Protein AF-R6LUF4-F1 (afdb_monomer_lite)

Secondary structure (DSSP, 8-state):
-TTHHHH-HHHHHHHHTS--TT-SS-HHHHHHHHHHHHTTSSSSPPPPP---

pLDDT: mean 89.86, std 8.84, range [56.53, 98.12]

Sequence (52 aa):
MANELLDSPEAYAKMAKAVNPYGDGHACARITQAIEWYFGRTAERPADFCTE

Radius of gyration: 18.48 Å; chains: 1; bounding box: 27×15×51 Å

Foldseek 3Di:
DVCCCVVDPPVVVVVVPDDDQPDDPCPVVLVVQQVCVVVVVDVDRDDDDGDD

Structure (mmCIF, N/CA/C/O backbone):
data_AF-R6LUF4-F1
#
_entry.id   AF-R6LUF4-F1
#
loop_
_atom_site.group_PDB
_atom_site.id
_atom_site.type_symbol
_atom_site.label_atom_id
_atom_site.label_alt_id
_atom_site.label_comp_id
_atom_site.label_asym_id
_atom_site.label_entity_id
_atom_site.label_seq_id
_atom_site.pdbx_PDB_ins_code
_atom_site.Cartn_x
_atom_site.Cartn_y
_atom_site.Cartn_z
_atom_site.occupancy
_atom_site.B_iso_or_equiv
_atom_site.auth_seq_id
_atom_site.auth_comp_id
_atom_site.auth_asym_id
_atom_site.auth_atom_id
_atom_site.pdbx_PDB_model_num
ATOM 1 N N . MET A 1 1 ? 13.617 8.705 -28.342 1.00 56.53 1 MET A N 1
ATOM 2 C CA . MET A 1 1 ? 13.625 8.174 -26.961 1.00 56.53 1 MET A CA 1
ATOM 3 C C . MET A 1 1 ? 12.383 7.351 -26.611 1.00 56.53 1 MET A C 1
ATOM 5 O O . MET A 1 1 ? 12.518 6.471 -25.784 1.00 56.53 1 MET A O 1
ATOM 9 N N . ALA A 1 2 ? 11.210 7.537 -27.237 1.00 63.62 2 ALA A N 1
ATOM 10 C CA . ALA A 1 2 ? 10.013 6.745 -26.898 1.00 63.62 2 ALA A CA 1
ATOM 11 C C . ALA A 1 2 ? 9.987 5.292 -27.437 1.00 63.62 2 ALA A C 1
ATOM 13 O O . ALA A 1 2 ? 9.222 4.479 -26.929 1.00 63.62 2 ALA A O 1
ATOM 14 N N . ASN A 1 3 ? 10.806 4.944 -28.436 1.00 78.06 3 ASN A N 1
ATOM 15 C CA . ASN A 1 3 ? 10.702 3.637 -29.103 1.00 78.06 3 ASN A CA 1
ATOM 16 C C . ASN A 1 3 ? 11.432 2.491 -28.385 1.00 78.06 3 ASN A C 1
ATOM 18 O O . ASN A 1 3 ? 11.195 1.335 -28.705 1.00 78.06 3 ASN A O 1
ATOM 22 N N . GLU A 1 4 ? 12.291 2.775 -27.403 1.00 86.06 4 GLU A N 1
ATOM 23 C CA . GLU A 1 4 ? 13.134 1.750 -26.768 1.00 86.06 4 GLU A CA 1
ATOM 24 C C . GLU A 1 4 ? 12.316 0.621 -26.122 1.00 86.06 4 GLU A C 1
ATOM 26 O O . GLU A 1 4 ? 12.684 -0.545 -26.225 1.00 86.06 4 GLU A O 1
ATOM 31 N N . LEU A 1 5 ? 11.159 0.940 -25.535 1.00 87.69 5 L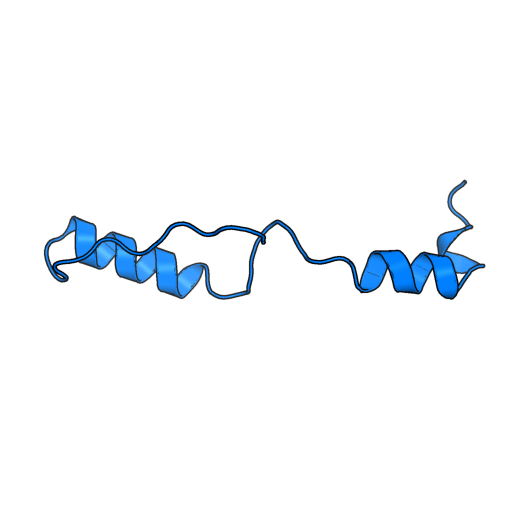EU A N 1
ATOM 32 C CA . LEU A 1 5 ? 10.260 -0.066 -24.958 1.00 87.69 5 LEU A CA 1
ATOM 33 C C . LEU A 1 5 ? 9.455 -0.848 -25.997 1.00 87.69 5 LEU A C 1
ATOM 35 O O . LEU A 1 5 ? 8.979 -1.936 -25.687 1.00 87.69 5 LEU A O 1
ATOM 39 N N . LEU A 1 6 ? 9.280 -0.297 -27.199 1.00 89.50 6 LEU A N 1
ATOM 40 C CA . LEU A 1 6 ? 8.581 -0.963 -28.299 1.00 89.50 6 LEU A CA 1
ATOM 41 C C . LEU A 1 6 ? 9.527 -1.888 -29.075 1.00 89.50 6 LEU A C 1
ATOM 43 O O . LEU A 1 6 ? 9.111 -2.959 -29.509 1.00 89.50 6 LEU A O 1
ATOM 47 N N . ASP A 1 7 ? 10.797 -1.494 -29.195 1.00 92.12 7 ASP A N 1
ATOM 48 C CA . ASP A 1 7 ? 11.792 -2.177 -30.026 1.00 92.12 7 ASP A CA 1
ATOM 49 C C . ASP A 1 7 ? 12.669 -3.164 -29.232 1.00 92.12 7 ASP A C 1
ATOM 51 O O . ASP A 1 7 ? 13.268 -4.065 -29.821 1.00 92.12 7 ASP A O 1
ATOM 55 N N . SER A 1 8 ? 12.753 -3.029 -27.899 1.00 91.69 8 SER A N 1
ATOM 56 C CA . SER A 1 8 ? 13.542 -3.912 -27.029 1.00 91.69 8 SER A CA 1
ATOM 57 C C . SER A 1 8 ? 12.663 -4.685 -26.040 1.00 91.69 8 SER A C 1
ATOM 59 O O . SER A 1 8 ? 12.269 -4.157 -24.992 1.00 91.69 8 SER A O 1
ATOM 61 N N . PRO A 1 9 ? 12.419 -5.984 -26.300 1.00 90.44 9 PRO A N 1
ATOM 62 C CA . PRO A 1 9 ? 11.739 -6.865 -25.354 1.00 90.44 9 PRO A CA 1
ATOM 63 C C . PRO A 1 9 ? 12.444 -6.946 -23.993 1.00 90.44 9 PRO A C 1
ATOM 65 O O . PRO A 1 9 ? 11.789 -7.124 -22.967 1.00 90.44 9 PRO A O 1
ATOM 68 N N . GLU A 1 10 ? 13.772 -6.797 -23.962 1.00 91.06 10 GLU A N 1
ATOM 69 C CA . GLU A 1 10 ? 14.551 -6.814 -22.721 1.00 91.06 10 GLU A CA 1
ATOM 70 C C . GLU A 1 10 ? 14.289 -5.562 -21.871 1.00 91.06 10 GLU A C 1
ATOM 72 O O . GLU A 1 10 ? 14.068 -5.677 -20.662 1.00 91.06 10 GLU A O 1
ATOM 77 N N . ALA A 1 11 ? 14.267 -4.375 -22.489 1.00 88.62 11 ALA A N 1
ATOM 78 C CA . ALA A 1 11 ? 13.957 -3.125 -21.793 1.00 88.62 11 ALA A CA 1
ATOM 79 C C . ALA A 1 11 ? 12.521 -3.139 -21.245 1.00 88.62 11 ALA A C 1
ATOM 81 O O . ALA A 1 11 ? 12.298 -2.814 -20.076 1.00 88.62 11 ALA A O 1
ATOM 82 N N . TYR A 1 12 ? 11.563 -3.617 -22.048 1.00 89.88 12 TYR A N 1
ATOM 83 C CA . TYR A 1 12 ? 10.181 -3.811 -21.610 1.00 89.88 12 TYR A CA 1
ATOM 84 C C . TYR A 1 12 ? 10.086 -4.776 -20.423 1.00 89.88 12 TYR A C 1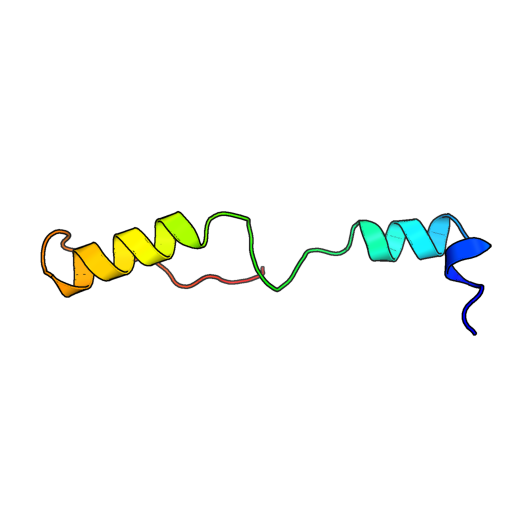
ATOM 86 O O . TYR A 1 12 ? 9.461 -4.459 -19.411 1.00 89.88 12 TYR A O 1
ATOM 94 N N . ALA A 1 13 ? 10.741 -5.939 -20.504 1.00 89.31 13 ALA A N 1
ATOM 95 C CA . ALA A 1 13 ? 10.693 -6.946 -19.449 1.00 89.31 13 ALA A CA 1
ATOM 96 C C . ALA A 1 13 ? 11.286 -6.448 -18.122 1.00 89.31 13 ALA A C 1
ATOM 98 O O . ALA A 1 13 ? 10.757 -6.794 -17.064 1.00 89.31 13 ALA A O 1
ATOM 99 N N . LYS A 1 14 ? 12.348 -5.631 -18.161 1.00 88.88 14 LYS A N 1
ATOM 100 C CA . LYS A 1 14 ? 12.928 -5.006 -16.959 1.00 88.88 14 LYS A CA 1
ATOM 101 C C . LYS A 1 14 ? 11.941 -4.057 -16.281 1.00 88.88 14 LYS A C 1
ATOM 103 O O . LYS A 1 14 ? 11.813 -4.097 -15.063 1.00 88.88 14 LYS A O 1
ATOM 108 N N . MET A 1 15 ? 11.217 -3.247 -17.053 1.00 87.06 15 MET A N 1
ATOM 109 C CA . MET A 1 15 ? 10.229 -2.316 -16.500 1.00 87.06 15 MET A CA 1
ATOM 110 C C . MET A 1 15 ? 8.957 -3.019 -16.021 1.00 87.06 15 MET A C 1
ATOM 112 O O . MET A 1 15 ? 8.485 -2.748 -14.922 1.00 87.06 15 MET A O 1
ATOM 116 N N . ALA A 1 16 ? 8.418 -3.949 -16.809 1.00 86.88 16 ALA A N 1
ATOM 117 C CA . ALA A 1 16 ? 7.175 -4.649 -16.490 1.00 86.88 16 ALA A CA 1
ATOM 118 C C . ALA A 1 16 ? 7.282 -5.557 -15.252 1.00 86.88 16 ALA A C 1
ATOM 120 O O . ALA A 1 16 ? 6.277 -5.809 -14.593 1.00 86.88 16 ALA A O 1
ATOM 121 N N . LYS A 1 17 ? 8.483 -6.058 -14.937 1.00 84.19 17 LYS A N 1
ATOM 122 C CA . LYS A 1 17 ? 8.743 -6.900 -13.757 1.00 84.19 17 LYS A CA 1
ATOM 123 C C . LYS A 1 17 ? 9.250 -6.117 -12.546 1.00 84.19 17 LYS A C 1
ATOM 125 O O . LYS A 1 17 ? 9.559 -6.734 -11.528 1.00 84.19 17 LYS A O 1
ATOM 130 N N . ALA A 1 18 ? 9.378 -4.795 -12.650 1.00 83.50 18 ALA A N 1
ATOM 131 C CA . ALA A 1 18 ? 9.765 -3.977 -11.513 1.00 83.50 18 ALA A CA 1
ATOM 132 C C . ALA A 1 18 ? 8.722 -4.116 -10.394 1.00 83.50 18 ALA A C 1
ATOM 134 O O . ALA A 1 18 ? 7.515 -4.129 -10.649 1.00 83.50 18 ALA A O 1
ATOM 135 N N . VAL A 1 19 ? 9.194 -4.230 -9.152 1.00 84.31 19 VAL A N 1
ATOM 136 C CA . VAL A 1 19 ? 8.318 -4.269 -7.977 1.00 84.31 19 VAL A CA 1
ATOM 137 C C . VAL A 1 19 ? 7.529 -2.964 -7.919 1.00 84.31 19 VAL A C 1
ATOM 139 O O . VAL A 1 19 ? 8.105 -1.885 -8.046 1.00 84.31 19 VAL A O 1
ATOM 142 N N . ASN A 1 20 ? 6.210 -3.061 -7.740 1.00 85.25 20 ASN A N 1
ATOM 143 C CA . ASN A 1 20 ? 5.364 -1.885 -7.590 1.00 85.25 20 ASN A CA 1
ATOM 144 C C . ASN A 1 20 ? 5.565 -1.286 -6.187 1.00 85.25 20 ASN A C 1
ATOM 146 O O . ASN A 1 20 ? 5.146 -1.907 -5.207 1.00 85.25 20 ASN A O 1
ATOM 150 N N . PRO A 1 21 ? 6.140 -0.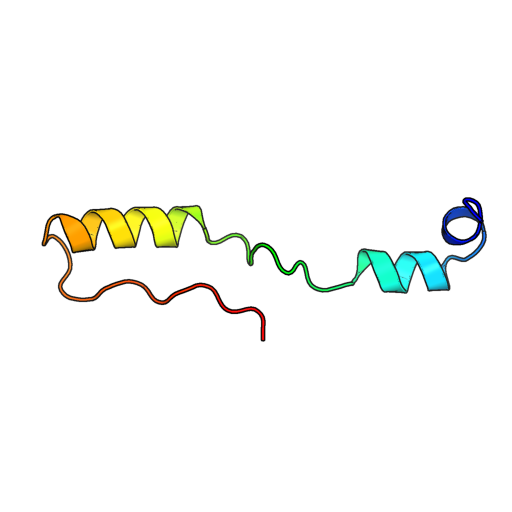076 -6.060 1.00 87.75 21 PRO A N 1
ATOM 151 C CA . PRO A 1 21 ? 6.426 0.506 -4.755 1.00 87.75 21 PRO A CA 1
ATOM 152 C C . PRO A 1 21 ? 5.167 0.996 -4.020 1.00 87.75 21 PRO A C 1
ATOM 154 O O . PRO A 1 21 ? 5.247 1.420 -2.873 1.00 87.75 21 PRO A O 1
ATOM 157 N N . TYR A 1 22 ? 3.999 0.977 -4.670 1.00 89.56 22 TYR A N 1
ATOM 158 C CA . TYR A 1 22 ? 2.766 1.557 -4.133 1.00 89.56 22 TYR A CA 1
ATOM 159 C C . TYR A 1 22 ? 1.836 0.545 -3.464 1.00 89.56 22 TYR A C 1
ATOM 161 O O . TYR A 1 22 ? 0.803 0.938 -2.918 1.00 89.56 22 TYR A O 1
ATOM 169 N N . GLY A 1 23 ? 2.161 -0.747 -3.494 1.00 89.56 23 GLY A N 1
ATOM 170 C CA . GLY A 1 23 ? 1.365 -1.728 -2.773 1.00 89.56 23 GLY A CA 1
ATOM 171 C C . GLY A 1 23 ? 1.603 -3.173 -3.174 1.00 89.56 23 GLY A C 1
ATOM 172 O O . GLY A 1 23 ? 2.077 -3.488 -4.259 1.00 89.56 23 GLY A O 1
ATOM 173 N N . ASP A 1 24 ? 1.165 -4.046 -2.279 1.00 93.94 24 ASP A N 1
ATOM 174 C CA . ASP A 1 24 ? 1.176 -5.510 -2.376 1.00 93.94 24 ASP A CA 1
ATOM 175 C C . ASP A 1 24 ? -0.234 -6.099 -2.613 1.00 93.94 24 ASP A C 1
ATOM 177 O O . ASP A 1 24 ? -0.449 -7.299 -2.461 1.00 93.94 24 ASP A O 1
ATOM 181 N N . GLY A 1 25 ? -1.229 -5.249 -2.897 1.00 93.38 25 GLY A N 1
ATOM 182 C CA . GLY A 1 25 ? -2.634 -5.645 -3.052 1.00 93.38 25 GLY A CA 1
ATOM 183 C C . GLY A 1 25 ? -3.453 -5.756 -1.755 1.00 93.38 25 GLY A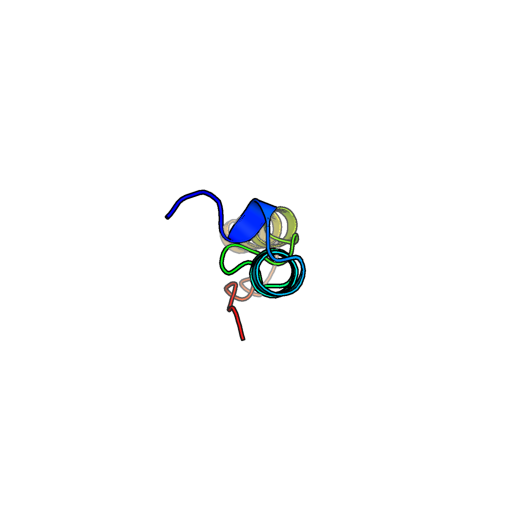 C 1
ATOM 184 O O . GLY A 1 25 ? -4.658 -5.974 -1.832 1.00 93.38 25 GLY A O 1
ATOM 185 N N . HIS A 1 26 ? -2.868 -5.536 -0.574 1.00 95.44 26 HIS A N 1
ATOM 186 C CA . HIS A 1 26 ? -3.539 -5.713 0.726 1.00 95.44 26 HIS A CA 1
ATOM 187 C C . HIS A 1 26 ? -3.930 -4.398 1.419 1.00 95.44 26 HIS A C 1
ATOM 189 O O . HIS A 1 26 ? -4.239 -4.375 2.614 1.00 95.44 26 HIS A O 1
ATOM 195 N N . ALA A 1 27 ? -3.964 -3.286 0.679 1.00 95.25 27 ALA A N 1
ATOM 196 C CA . ALA A 1 27 ? -4.302 -1.972 1.226 1.00 95.25 27 ALA A CA 1
ATOM 197 C C . ALA A 1 27 ? -5.676 -1.955 1.924 1.00 95.25 27 ALA A C 1
ATOM 199 O O . ALA A 1 27 ? -5.780 -1.478 3.051 1.00 95.25 27 ALA A O 1
ATOM 200 N N . CYS A 1 28 ? -6.716 -2.535 1.311 1.00 97.19 28 CYS A N 1
ATOM 201 C CA . CYS A 1 28 ? -8.064 -2.564 1.896 1.00 97.19 28 CYS A CA 1
ATOM 202 C C . CYS A 1 28 ? -8.115 -3.313 3.238 1.00 97.19 28 CYS A C 1
ATOM 204 O O . CYS A 1 28 ? -8.789 -2.868 4.170 1.00 97.19 28 CYS A O 1
ATOM 206 N N . ALA A 1 29 ? -7.382 -4.425 3.353 1.00 96.12 29 ALA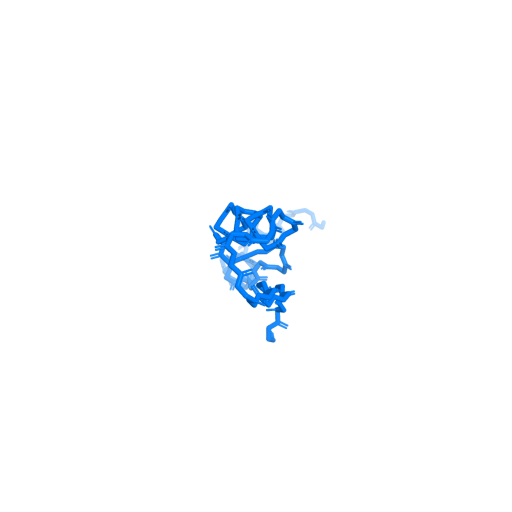 A N 1
ATOM 207 C CA . ALA A 1 29 ? -7.300 -5.190 4.594 1.00 96.12 29 ALA A CA 1
ATOM 208 C C . ALA A 1 29 ? -6.619 -4.369 5.702 1.00 96.12 29 ALA A C 1
ATOM 210 O O . ALA A 1 29 ? -7.174 -4.248 6.793 1.00 96.12 29 ALA A O 1
ATOM 211 N N . ARG A 1 30 ? -5.483 -3.719 5.398 1.00 96.69 30 ARG A N 1
ATOM 212 C CA . ARG A 1 30 ? -4.784 -2.834 6.349 1.00 96.69 30 ARG A CA 1
ATOM 213 C C . ARG A 1 30 ? -5.640 -1.647 6.792 1.00 96.69 30 ARG A C 1
ATOM 215 O O . ARG A 1 30 ? -5.672 -1.334 7.977 1.00 96.69 30 ARG A O 1
ATOM 222 N N . ILE A 1 31 ? -6.372 -1.016 5.871 1.00 97.00 31 ILE A N 1
ATOM 223 C CA . ILE A 1 31 ? -7.282 0.097 6.196 1.00 97.00 31 ILE A CA 1
ATOM 224 C C . ILE A 1 31 ? -8.382 -0.367 7.153 1.00 97.00 31 ILE A C 1
ATOM 226 O O . ILE A 1 31 ? -8.646 0.295 8.154 1.00 97.00 31 ILE A O 1
ATOM 230 N N . THR A 1 32 ? -8.997 -1.518 6.879 1.00 97.31 32 THR A N 1
ATOM 231 C CA . THR A 1 32 ? -10.063 -2.064 7.732 1.00 97.31 32 THR A CA 1
ATOM 232 C C . THR A 1 32 ? -9.541 -2.355 9.140 1.00 97.31 32 THR A C 1
ATOM 234 O O . THR A 1 32 ? -10.141 -1.910 10.115 1.00 97.31 32 THR A O 1
ATOM 237 N N . GLN A 1 33 ? -8.373 -2.994 9.254 1.00 96.94 33 GLN A N 1
ATOM 238 C CA . GLN A 1 33 ? -7.722 -3.257 10.543 1.00 96.94 33 GLN A CA 1
ATOM 239 C C . GLN A 1 33 ? -7.389 -1.966 11.306 1.00 96.94 33 GLN A C 1
ATOM 241 O O . GLN A 1 33 ? -7.531 -1.915 12.525 1.00 96.94 33 GLN A O 1
ATOM 246 N N . ALA A 1 34 ? -6.974 -0.905 10.607 1.00 97.56 34 ALA A N 1
ATOM 247 C CA . ALA A 1 34 ? -6.659 0.378 11.233 1.00 97.56 34 ALA A CA 1
ATOM 248 C C . ALA A 1 34 ? -7.913 1.048 11.809 1.00 97.56 34 ALA A C 1
ATOM 250 O O . ALA A 1 34 ? -7.863 1.612 12.901 1.00 97.56 34 ALA A O 1
ATOM 251 N N . ILE A 1 35 ? -9.042 0.950 11.100 1.00 98.06 35 ILE A N 1
ATOM 252 C CA . ILE A 1 35 ? -10.346 1.426 11.575 1.00 98.06 35 ILE A CA 1
ATOM 253 C C . ILE A 1 35 ? -10.778 0.633 12.813 1.00 98.06 35 ILE A C 1
ATOM 255 O O . ILE A 1 35 ? -11.170 1.225 13.816 1.00 98.06 35 ILE A O 1
ATOM 259 N N . GLU A 1 36 ? -10.683 -0.697 12.777 1.00 97.88 36 GLU A N 1
ATOM 260 C CA . GLU A 1 36 ? -11.034 -1.547 13.920 1.00 97.88 36 GLU A CA 1
ATOM 261 C C . GLU A 1 36 ? -10.192 -1.236 15.158 1.00 97.88 36 GLU A C 1
ATOM 263 O O . GLU A 1 36 ? -10.744 -1.101 16.253 1.00 97.88 36 GLU A O 1
ATOM 268 N N . TRP A 1 37 ? -8.884 -1.050 14.976 1.00 97.81 37 TRP A N 1
ATOM 269 C CA . TRP A 1 37 ? -7.972 -0.647 16.040 1.00 97.81 37 TRP A CA 1
ATOM 270 C C . TRP A 1 37 ? -8.331 0.730 16.609 1.00 97.81 37 TRP A C 1
ATOM 272 O O . TRP A 1 37 ? -8.434 0.888 17.824 1.00 97.81 37 TRP A O 1
ATOM 282 N N . TYR A 1 38 ? -8.600 1.717 15.747 1.00 97.56 38 TYR A N 1
ATOM 283 C CA . TYR A 1 38 ? -8.970 3.072 16.167 1.00 97.56 38 TYR A CA 1
ATOM 284 C C . TYR A 1 38 ? -10.230 3.095 17.048 1.00 97.56 38 TYR A C 1
ATOM 286 O O . TYR A 1 38 ? -10.307 3.862 18.006 1.00 97.56 38 TYR A O 1
ATOM 294 N N . PHE A 1 39 ? -11.200 2.221 16.765 1.00 98.12 39 PHE A N 1
ATOM 295 C CA . PHE A 1 39 ? -12.423 2.069 17.561 1.00 98.12 39 PHE A CA 1
ATOM 296 C C . PHE A 1 39 ? -12.305 1.047 18.708 1.00 98.12 39 PHE A C 1
ATOM 298 O O . PHE A 1 39 ? -13.316 0.709 19.325 1.00 98.12 39 PHE A O 1
ATOM 305 N N . GLY A 1 40 ? -11.104 0.539 19.004 1.00 96.81 40 GLY A N 1
ATOM 306 C CA . GLY A 1 40 ? -10.854 -0.383 20.116 1.00 96.81 40 GLY A CA 1
ATOM 307 C C . GLY A 1 40 ? -11.456 -1.781 19.936 1.00 96.81 40 GLY A C 1
ATOM 308 O O . GLY A 1 40 ? -11.677 -2.485 20.919 1.00 96.81 40 GLY A O 1
ATOM 309 N N . ARG A 1 41 ? -11.752 -2.191 18.695 1.00 96.62 41 ARG A N 1
ATOM 310 C CA . ARG A 1 41 ? -12.270 -3.535 18.373 1.00 96.62 41 ARG A CA 1
ATOM 311 C C . ARG A 1 41 ? -11.159 -4.580 18.288 1.00 96.62 41 ARG A C 1
ATOM 313 O O . ARG A 1 41 ? -11.431 -5.768 18.433 1.00 96.62 41 ARG A O 1
ATOM 320 N N . THR A 1 42 ? -9.924 -4.136 18.078 1.00 94.06 42 THR A N 1
ATOM 321 C CA . THR A 1 42 ? -8.706 -4.949 18.101 1.00 94.06 42 THR A CA 1
ATOM 322 C C . THR A 1 42 ? -7.668 -4.289 19.010 1.00 94.06 42 THR A C 1
ATOM 324 O O . THR A 1 42 ? -7.650 -3.069 19.168 1.00 94.06 42 THR A O 1
ATOM 327 N N . ALA A 1 43 ? -6.816 -5.099 19.645 1.00 90.38 43 ALA A N 1
ATOM 328 C CA . ALA A 1 43 ? -5.804 -4.606 20.584 1.00 90.38 43 ALA A CA 1
ATOM 329 C C . ALA A 1 43 ? -4.561 -4.031 19.882 1.00 90.38 43 ALA A C 1
ATOM 331 O O . ALA A 1 43 ? -3.893 -3.151 20.422 1.00 90.38 43 ALA A O 1
ATOM 332 N N . GLU A 1 44 ? -4.254 -4.517 18.679 1.00 94.00 44 GLU A N 1
ATOM 333 C CA . GLU A 1 44 ? -3.013 -4.206 17.970 1.00 94.00 44 GLU A CA 1
ATOM 334 C C . GLU A 1 44 ? -3.267 -3.367 16.717 1.00 94.00 44 GLU A C 1
ATOM 336 O O . GLU A 1 44 ? -4.217 -3.604 15.966 1.00 94.00 44 GLU A O 1
ATOM 341 N N . ARG A 1 45 ? -2.390 -2.382 16.490 1.00 94.12 45 ARG A N 1
ATOM 342 C CA . ARG A 1 45 ? -2.384 -1.560 15.275 1.00 94.12 45 ARG A CA 1
ATOM 343 C C . ARG A 1 45 ? -1.822 -2.389 14.115 1.00 94.12 45 ARG A C 1
ATOM 345 O O . ARG A 1 45 ? -0.778 -3.015 14.307 1.00 94.12 45 ARG A O 1
ATOM 352 N N . PRO A 1 46 ? -2.427 -2.362 12.912 1.00 94.25 46 PRO A N 1
ATOM 353 C CA . PRO A 1 46 ? -1.824 -3.011 11.754 1.00 94.25 46 PRO A CA 1
ATOM 354 C C . PRO A 1 46 ? -0.457 -2.400 11.429 1.00 94.25 46 PRO A C 1
ATOM 356 O O . PRO A 1 46 ? -0.236 -1.199 11.616 1.00 94.25 46 PRO A O 1
ATOM 359 N N . ALA A 1 47 ? 0.447 -3.236 10.922 1.00 93.50 47 ALA A N 1
ATOM 360 C CA . ALA A 1 47 ? 1.752 -2.796 10.455 1.00 93.50 47 ALA A CA 1
ATOM 361 C C . ALA A 1 47 ? 1.627 -1.869 9.236 1.00 93.50 47 ALA A C 1
ATOM 363 O O . ALA A 1 47 ? 0.723 -2.016 8.403 1.00 93.50 47 ALA A O 1
ATOM 364 N N . ASP A 1 48 ? 2.569 -0.935 9.129 1.00 93.25 48 ASP A N 1
ATOM 365 C CA . ASP A 1 48 ? 2.680 -0.070 7.961 1.00 93.25 48 ASP A CA 1
ATOM 366 C C . ASP A 1 48 ? 3.147 -0.885 6.746 1.00 93.25 48 ASP A C 1
ATOM 368 O O . ASP A 1 48 ? 3.825 -1.906 6.874 1.00 93.25 48 ASP A O 1
ATOM 372 N N . PHE A 1 49 ? 2.751 -0.448 5.551 1.00 92.38 49 PHE A N 1
ATOM 373 C CA . PHE A 1 49 ? 3.257 -1.052 4.325 1.00 92.38 49 PHE A CA 1
ATOM 374 C C . PHE A 1 49 ? 4.700 -0.601 4.088 1.00 92.38 49 PHE A C 1
ATOM 376 O O . PHE A 1 49 ? 4.963 0.599 4.008 1.00 92.38 49 PHE A O 1
ATOM 383 N N . CYS A 1 50 ? 5.600 -1.567 3.924 1.00 87.06 50 CYS A N 1
ATOM 384 C CA . CYS A 1 50 ? 6.985 -1.343 3.537 1.00 87.06 50 CYS A CA 1
ATOM 385 C C . CYS A 1 50 ? 7.266 -2.099 2.238 1.00 87.06 50 CYS A C 1
ATOM 387 O O . CYS A 1 50 ? 6.902 -3.266 2.100 1.00 87.06 50 CYS A O 1
ATOM 389 N N . THR A 1 51 ? 7.926 -1.432 1.298 1.00 77.56 51 THR A N 1
ATOM 390 C CA . THR A 1 51 ? 8.567 -2.085 0.158 1.00 77.56 51 THR A CA 1
ATOM 391 C C . THR A 1 51 ? 9.923 -2.580 0.647 1.00 77.56 51 THR A C 1
ATOM 393 O O . THR A 1 51 ? 10.729 -1.748 1.068 1.00 77.56 51 THR A O 1
ATOM 396 N 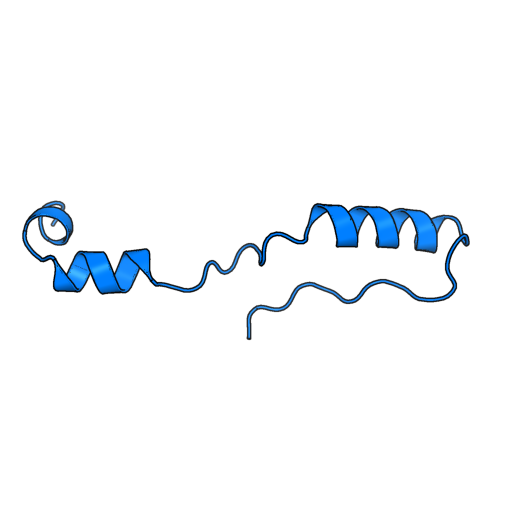N . GLU A 1 52 ? 10.150 -3.894 0.678 1.00 61.22 52 GLU A N 1
ATOM 397 C CA . GLU A 1 52 ? 11.499 -4.436 0.918 1.00 61.22 52 GLU A CA 1
ATOM 398 C C . GLU A 1 52 ? 12.500 -3.964 -0.147 1.00 61.22 52 GLU A C 1
ATOM 400 O O . GLU A 1 52 ? 12.083 -3.784 -1.319 1.00 61.22 52 GLU A O 1
#